Protein AF-A0A1Y1MS68-F1 (afdb_monomer)

InterPro d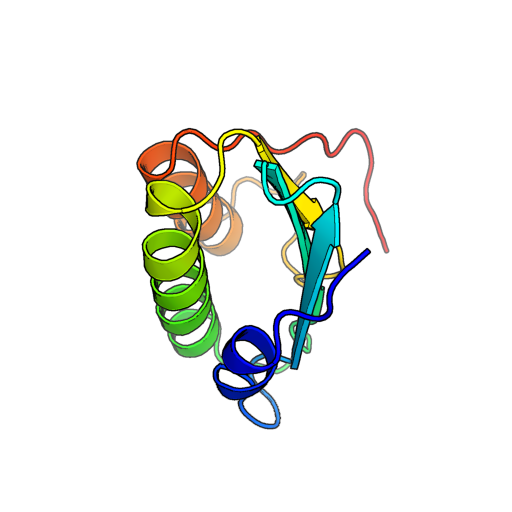omains:
  IPR036691 Endonuclease/exonuclease/phosphatase superfamily [G3DSA:3.60.10.10] (2-98)
  IPR036691 Endonuclease/exonuclease/phosphatase superfamily [SSF56219] (25-96)

Sequence (99 aa):
CKKLHYINMFGIEDVIECCGISLYNKICIIAIYRPCSSNLSAFLSKFSDILQTIHSRFD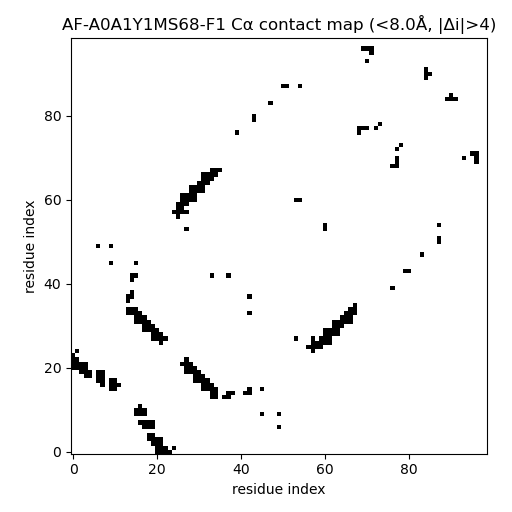HVYICGDLNIDQLQKDKSWRALNDILELHSLISIIKEATR

Mean predicted aligned error: 3.52 Å

Radius of gyration: 13.12 Å; Cα contacts (8 Å, |Δi|>4): 137; chains: 1; bounding box: 35×25×29 Å

Secondary structure (DSSP, 8-state):
-EE-TTTGGG-BTTTBEEEEEEETTTEEEEEEE--TTS-HHHHHHHHHHHHHHHHTT-SEEEEEEE----SSS-SHHHHHHHHHHHHTT------S---

Foldseek 3Di:
DAWPVVQQVLDDPQAKGKTWDDDPQAEIEMEMDHDLPHDLVSNLVSVLVSLVVPLVRHNYYHYDYYRNDWCVDPDPSNVSNVVSCVVSVHDDPDDDDDD

Organism: Photinus pyralis (NCBI:txid7054)

Solvent-accessible surface area (backbone atoms only — not comparable to full-atom values): 5828 Å² total; per-residue (Å²): 120,44,77,37,69,72,45,43,70,68,42,38,89,74,31,32,46,40,42,34,37,27,44,92,76,35,36,37,43,33,45,38,40,28,55,77,88,27,58,62,68,63,32,52,54,49,52,50,54,51,48,64,66,45,64,85,66,34,88,40,80,46,80,46,74,47,66,72,63,59,84,86,49,88,48,72,68,34,48,59,51,48,55,56,32,54,76,68,77,47,81,87,85,79,87,64,91,75,134

Structure (mmCIF, N/CA/C/O backbone):
data_AF-A0A1Y1MS68-F1
#
_entry.id   AF-A0A1Y1MS68-F1
#
loop_
_atom_site.group_PDB
_atom_site.id
_atom_site.type_symbol
_atom_site.label_atom_id
_atom_site.label_alt_id
_atom_site.label_comp_id
_atom_site.label_asym_id
_atom_site.label_entity_id
_atom_site.label_seq_id
_atom_site.pdbx_PDB_ins_code
_atom_site.Cartn_x
_atom_site.Cartn_y
_atom_site.Cartn_z
_atom_site.occupancy
_atom_site.B_iso_or_equiv
_atom_site.auth_seq_id
_atom_site.auth_comp_id
_atom_site.auth_asym_id
_atom_site.auth_atom_id
_atom_site.pdbx_PDB_model_num
ATOM 1 N N . CYS A 1 1 ? -16.192 -6.327 12.509 1.00 85.62 1 CYS A N 1
ATOM 2 C CA . CYS A 1 1 ? -15.336 -6.102 11.327 1.00 85.62 1 CYS A CA 1
ATOM 3 C C . CYS A 1 1 ? -16.236 -5.683 10.167 1.00 85.62 1 CYS A C 1
ATOM 5 O O . CYS A 1 1 ? -17.270 -6.319 9.996 1.00 85.62 1 CYS A O 1
ATOM 7 N N . LYS A 1 2 ? -15.916 -4.609 9.436 1.00 95.38 2 LYS A N 1
ATOM 8 C CA . LYS A 1 2 ? -16.669 -4.167 8.248 1.00 95.38 2 LYS A CA 1
ATOM 9 C C . LYS A 1 2 ? -15.751 -4.161 7.033 1.00 95.38 2 LYS A C 1
ATOM 11 O O . LYS A 1 2 ? -14.638 -3.660 7.121 1.00 95.38 2 LYS A O 1
ATOM 16 N N . LYS A 1 3 ? -16.215 -4.680 5.900 1.00 96.75 3 LYS A N 1
ATOM 17 C CA . LYS A 1 3 ? -15.461 -4.616 4.645 1.00 96.75 3 LYS A CA 1
ATOM 18 C C . LYS A 1 3 ? -15.472 -3.189 4.095 1.00 96.75 3 LYS A C 1
ATOM 20 O O . LYS A 1 3 ? -16.518 -2.543 4.056 1.00 96.75 3 LYS A O 1
ATOM 25 N N . LEU A 1 4 ? -14.319 -2.706 3.648 1.00 96.06 4 LEU A N 1
ATOM 26 C CA . LEU A 1 4 ? -14.170 -1.405 3.002 1.00 96.06 4 LEU A CA 1
ATOM 27 C C . LEU A 1 4 ? -14.286 -1.587 1.489 1.00 96.06 4 LEU A C 1
ATOM 29 O O . LEU A 1 4 ? -13.290 -1.616 0.777 1.00 96.06 4 LEU A O 1
ATOM 33 N N . HIS A 1 5 ? -15.515 -1.737 0.990 1.00 95.19 5 HIS A N 1
ATOM 34 C CA . HIS A 1 5 ? -15.772 -2.019 -0.431 1.00 95.19 5 HIS A CA 1
ATOM 35 C C . HIS A 1 5 ? -15.135 -1.005 -1.389 1.00 95.19 5 HIS A C 1
ATOM 37 O O . HIS A 1 5 ? -14.728 -1.379 -2.483 1.00 95.19 5 HIS A O 1
ATOM 43 N N . TYR A 1 6 ? -15.005 0.254 -0.966 1.00 94.38 6 TYR A N 1
ATOM 44 C CA . TYR A 1 6 ? -14.383 1.294 -1.779 1.00 94.38 6 TYR A CA 1
ATOM 45 C C . TYR A 1 6 ? -12.874 1.098 -1.978 1.00 94.38 6 TYR A C 1
ATOM 47 O O . TYR A 1 6 ? -12.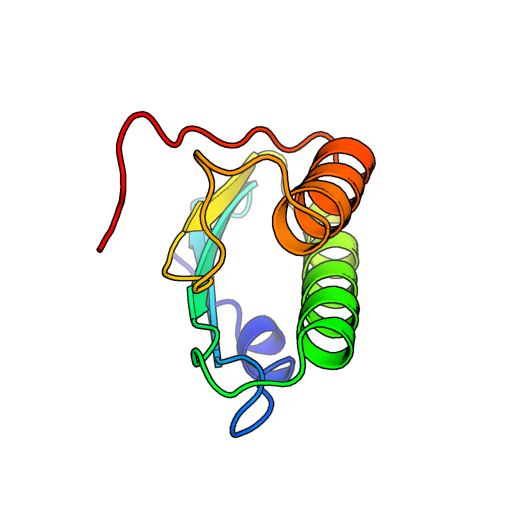335 1.633 -2.938 1.00 94.38 6 TYR A O 1
ATOM 55 N N . ILE A 1 7 ? -12.193 0.332 -1.116 1.00 96.25 7 ILE A N 1
ATOM 56 C CA . ILE A 1 7 ? -10.765 0.027 -1.284 1.00 96.25 7 ILE A CA 1
ATOM 57 C C . ILE A 1 7 ? -10.556 -0.847 -2.517 1.00 96.25 7 ILE A C 1
ATOM 59 O O . ILE A 1 7 ? -9.682 -0.559 -3.320 1.00 96.25 7 ILE A O 1
ATOM 63 N N . ASN A 1 8 ? -11.421 -1.840 -2.731 1.00 95.00 8 ASN A N 1
ATOM 64 C CA . ASN A 1 8 ? -11.338 -2.721 -3.897 1.00 95.00 8 ASN A CA 1
ATOM 65 C C . ASN A 1 8 ? -11.452 -1.960 -5.232 1.00 95.00 8 ASN A C 1
ATOM 67 O O . ASN A 1 8 ? -11.009 -2.467 -6.255 1.00 95.00 8 ASN A O 1
ATOM 71 N N . MET A 1 9 ? -12.035 -0.754 -5.236 1.00 95.44 9 MET A N 1
ATOM 72 C CA . MET A 1 9 ? -12.159 0.078 -6.439 1.00 95.44 9 MET A CA 1
ATOM 73 C C . MET A 1 9 ? -10.835 0.726 -6.871 1.00 95.44 9 MET A C 1
ATOM 75 O O . MET A 1 9 ? -10.762 1.257 -7.973 1.00 95.44 9 MET A O 1
ATOM 79 N N . PHE A 1 10 ? -9.800 0.700 -6.025 1.00 96.25 10 PHE A N 1
ATOM 80 C CA . PHE A 1 10 ? -8.455 1.147 -6.399 1.00 96.25 10 PHE A CA 1
ATOM 81 C C . PHE A 1 10 ? -7.649 0.068 -7.130 1.00 96.25 10 PHE A C 1
ATOM 83 O O . PHE A 1 10 ? -6.552 0.365 -7.602 1.00 96.25 10 PHE A O 1
ATOM 90 N N . GLY A 1 11 ? -8.170 -1.161 -7.213 1.00 96.12 11 GLY A N 1
ATOM 91 C CA . GLY A 1 11 ? -7.522 -2.251 -7.926 1.00 96.12 11 GLY A CA 1
ATOM 92 C C . GLY A 1 11 ? -7.398 -1.950 -9.417 1.00 96.12 11 GLY A C 1
ATOM 93 O O . GLY A 1 11 ? -8.348 -1.491 -10.051 1.00 96.12 11 GLY A O 1
ATOM 94 N N . ILE A 1 12 ? -6.220 -2.219 -9.970 1.00 97.06 12 ILE A N 1
ATOM 95 C CA . ILE A 1 12 ? -5.930 -2.123 -11.398 1.00 97.06 12 ILE A CA 1
ATOM 96 C C . ILE A 1 12 ? -5.181 -3.394 -11.787 1.00 97.06 12 ILE A C 1
ATOM 98 O O . ILE A 1 12 ? -4.148 -3.706 -11.189 1.00 97.06 12 ILE A O 1
ATOM 102 N N . GLU A 1 13 ? -5.710 -4.106 -12.783 1.00 94.69 13 GLU A N 1
ATOM 103 C CA . GLU A 1 13 ? -5.107 -5.321 -13.339 1.00 94.69 13 GLU A CA 1
ATOM 104 C C . GLU A 1 13 ? -3.631 -5.087 -13.690 1.00 94.69 13 GLU A C 1
ATOM 106 O O . GLU A 1 13 ? -3.261 -4.017 -14.177 1.00 94.69 13 GLU A O 1
ATOM 111 N N . ASP A 1 14 ? -2.784 -6.062 -13.360 1.00 94.19 14 ASP A N 1
ATOM 112 C CA . ASP A 1 14 ? -1.326 -6.027 -13.535 1.00 94.19 14 ASP A CA 1
ATOM 113 C C . ASP A 1 14 ? -0.581 -4.863 -12.851 1.00 94.19 14 ASP A C 1
ATOM 115 O O . ASP A 1 14 ? 0.625 -4.697 -13.049 1.00 94.19 14 ASP A O 1
ATOM 119 N N . VAL A 1 15 ? -1.247 -4.062 -12.011 1.00 96.75 15 VAL A N 1
ATOM 120 C CA . VAL A 1 15 ? -0.635 -2.922 -11.308 1.00 96.75 15 VAL A CA 1
ATOM 121 C C . VAL A 1 15 ? -0.720 -3.078 -9.800 1.00 96.75 15 VAL A C 1
ATOM 123 O O . VAL A 1 15 ? 0.309 -3.045 -9.121 1.00 96.75 15 VAL A O 1
ATOM 126 N N . ILE A 1 16 ? -1.936 -3.209 -9.276 1.00 97.62 16 ILE A N 1
ATOM 127 C CA . ILE A 1 16 ? -2.199 -3.254 -7.842 1.00 97.62 16 ILE A CA 1
ATOM 128 C C . ILE A 1 16 ? -3.501 -3.999 -7.569 1.00 97.62 16 ILE A C 1
ATOM 130 O O . ILE A 1 16 ? -4.553 -3.672 -8.114 1.00 97.62 16 ILE A O 1
ATOM 134 N N . GLU A 1 17 ? -3.446 -4.954 -6.654 1.00 97.56 17 GLU A N 1
ATOM 135 C CA . GLU A 1 17 ? -4.626 -5.545 -6.040 1.00 97.56 17 GLU A CA 1
ATOM 136 C C . GLU A 1 17 ? -4.712 -5.073 -4.597 1.00 97.56 17 GLU A C 1
ATOM 138 O O . GLU A 1 17 ? -3.709 -5.015 -3.883 1.00 97.56 17 GLU A O 1
ATOM 143 N N . CYS A 1 18 ? -5.910 -4.719 -4.144 1.00 97.69 18 CYS A N 1
ATOM 144 C CA . CYS A 1 18 ? -6.091 -4.270 -2.776 1.00 97.69 18 CYS A CA 1
ATOM 145 C C . CYS A 1 18 ? -7.468 -4.625 -2.224 1.00 97.69 18 CYS A C 1
ATOM 147 O O . CYS A 1 18 ? -8.483 -4.664 -2.922 1.00 97.69 18 CYS A O 1
ATOM 149 N N . CYS A 1 19 ? -7.499 -4.878 -0.921 1.00 97.38 19 CYS A N 1
ATOM 150 C CA . CYS A 1 19 ? -8.730 -5.031 -0.167 1.00 97.38 19 CYS A CA 1
ATOM 151 C C . CYS A 1 19 ? -8.538 -4.521 1.257 1.00 97.38 19 CYS A C 1
ATOM 153 O O . CYS A 1 19 ? -7.419 -4.456 1.764 1.00 97.38 19 CYS A O 1
ATOM 155 N N . GLY A 1 20 ? -9.635 -4.141 1.908 1.00 97.19 20 GLY A N 1
ATOM 156 C CA . GLY A 1 20 ? -9.559 -3.561 3.240 1.00 97.19 20 GLY A CA 1
ATOM 157 C C . GLY A 1 20 ? -10.731 -3.915 4.137 1.00 97.19 20 GLY A C 1
ATOM 158 O O . GLY A 1 20 ? -11.853 -4.169 3.684 1.00 97.19 20 GLY A O 1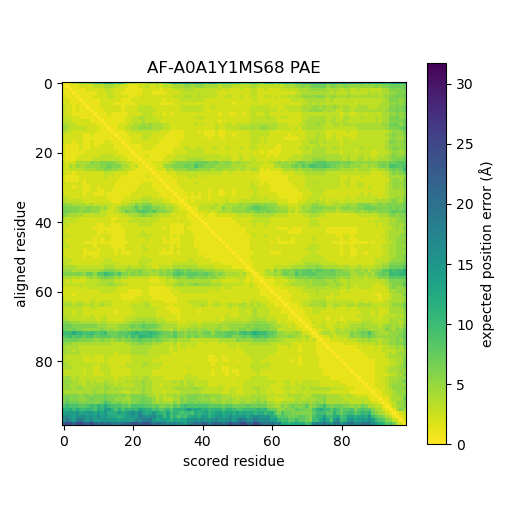
ATOM 159 N N . ILE A 1 21 ? -10.459 -3.884 5.435 1.00 97.50 21 ILE A N 1
ATOM 160 C CA . ILE A 1 21 ? -11.445 -4.023 6.500 1.00 97.50 21 ILE A CA 1
ATOM 161 C C . ILE A 1 21 ? -11.267 -2.921 7.540 1.00 97.50 21 ILE A C 1
ATOM 163 O O . ILE A 1 21 ? -10.173 -2.391 7.725 1.00 97.50 21 ILE A O 1
ATOM 167 N N . SER A 1 22 ? -12.340 -2.616 8.264 1.00 97.25 22 SER A N 1
ATOM 168 C CA . SER A 1 22 ? -12.281 -1.819 9.479 1.00 97.25 22 SER A CA 1
ATOM 169 C C . SER A 1 22 ? -12.698 -2.601 10.719 1.00 97.25 22 SER A C 1
ATOM 171 O O . SER A 1 22 ? -13.671 -3.372 10.733 1.00 97.25 22 SER A O 1
ATOM 173 N N . LEU A 1 23 ? -11.956 -2.373 11.799 1.00 96.81 23 LEU A N 1
ATOM 174 C CA . LEU A 1 23 ? -12.257 -2.864 13.137 1.00 96.81 23 LEU A CA 1
ATOM 175 C C . LEU A 1 23 ? -12.683 -1.678 14.002 1.00 96.81 23 LEU A C 1
ATOM 177 O O . LEU A 1 23 ? -12.027 -0.636 14.026 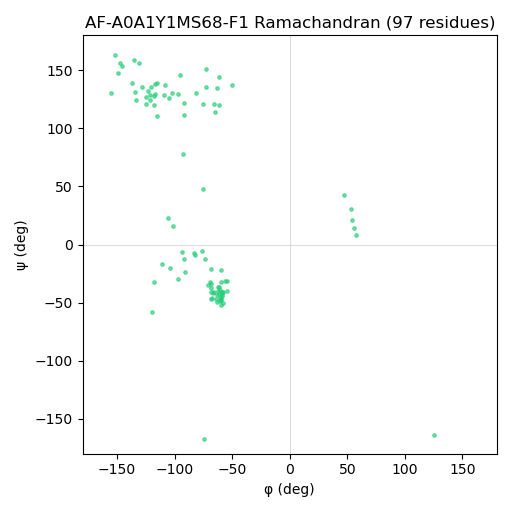1.00 96.81 23 LEU A O 1
ATOM 181 N N . TYR A 1 24 ? -13.829 -1.824 14.670 1.00 94.25 24 TYR A N 1
ATOM 182 C CA . TYR A 1 24 ? -14.405 -0.807 15.562 1.00 94.25 24 TYR A CA 1
ATOM 183 C C . TYR A 1 24 ? -14.585 0.591 14.931 1.00 94.25 24 TYR A C 1
ATOM 185 O O . TYR A 1 24 ? -14.680 1.577 15.648 1.00 94.25 24 TYR A O 1
ATOM 193 N N . ASN A 1 25 ? -14.631 0.680 13.594 1.00 89.12 25 ASN A N 1
ATOM 194 C CA . ASN A 1 25 ? -14.616 1.923 12.806 1.00 89.12 25 ASN A CA 1
ATOM 195 C C . ASN A 1 25 ? -13.417 2.861 13.081 1.00 89.12 25 ASN A C 1
ATOM 197 O O . ASN A 1 25 ? -13.464 4.010 12.662 1.00 89.12 25 ASN A O 1
ATOM 201 N N . LYS A 1 26 ? -12.366 2.392 13.763 1.00 93.44 26 LYS A N 1
ATOM 202 C CA . LYS A 1 26 ? -11.180 3.195 14.120 1.00 93.44 26 LYS A CA 1
ATOM 203 C C . LYS A 1 26 ? -9.893 2.672 13.506 1.00 93.44 26 LYS A C 1
ATOM 205 O O . LYS A 1 26 ? -8.996 3.446 13.203 1.00 93.44 26 LYS A O 1
ATOM 210 N N . ILE A 1 27 ? -9.812 1.356 13.329 1.00 96.31 27 ILE A N 1
ATOM 211 C CA . ILE A 1 27 ? -8.639 0.682 12.784 1.00 96.31 27 ILE A CA 1
ATOM 212 C C . ILE A 1 27 ? -8.949 0.272 11.351 1.00 96.31 27 ILE A C 1
ATOM 214 O O . ILE A 1 27 ? -9.936 -0.429 11.120 1.00 96.31 27 ILE 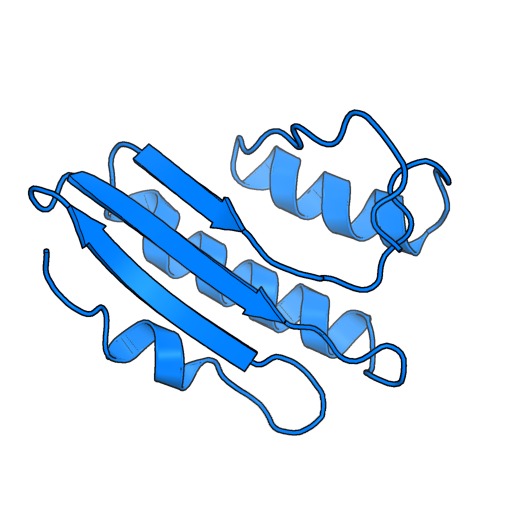A O 1
ATOM 218 N N . CYS A 1 28 ? -8.101 0.677 10.415 1.00 96.50 28 CYS A N 1
ATOM 219 C CA . CYS A 1 28 ? -8.100 0.234 9.029 1.00 96.50 28 CYS A CA 1
ATOM 220 C C . CYS A 1 28 ? -6.986 -0.790 8.825 1.00 96.50 28 CYS A C 1
ATOM 222 O O . CYS A 1 28 ? -5.845 -0.542 9.209 1.00 96.50 28 CYS A O 1
ATOM 224 N N . ILE A 1 29 ? -7.310 -1.926 8.212 1.00 97.12 29 ILE A N 1
ATOM 225 C CA . ILE A 1 29 ? -6.323 -2.911 7.768 1.00 97.12 29 ILE A CA 1
ATOM 226 C C . ILE A 1 29 ? -6.506 -3.087 6.269 1.00 97.12 29 ILE A C 1
ATOM 228 O O . ILE A 1 29 ? -7.610 -3.411 5.822 1.00 97.12 29 ILE A O 1
ATOM 232 N N . ILE A 1 30 ? -5.436 -2.877 5.508 1.00 97.06 30 ILE A N 1
ATOM 233 C CA . ILE A 1 30 ? -5.420 -3.021 4.054 1.00 97.06 30 ILE A CA 1
ATOM 234 C C . ILE A 1 30 ? -4.375 -4.055 3.669 1.00 97.06 30 ILE A C 1
ATOM 236 O O . ILE A 1 30 ? -3.220 -3.955 4.074 1.00 97.06 30 ILE A O 1
ATOM 240 N N . ALA A 1 31 ? -4.791 -5.027 2.864 1.00 97.31 31 ALA A N 1
ATOM 241 C CA . ALA A 1 31 ? -3.889 -5.925 2.166 1.00 97.31 31 ALA A CA 1
ATOM 242 C C . ALA A 1 31 ? -3.678 -5.405 0.740 1.00 97.31 31 ALA A C 1
ATOM 244 O O . ALA A 1 31 ? -4.658 -5.104 0.052 1.00 97.31 31 ALA A O 1
ATOM 245 N N . ILE A 1 32 ? -2.421 -5.292 0.317 1.00 97.19 32 ILE A N 1
ATOM 246 C CA . ILE A 1 32 ? -2.017 -4.810 -1.005 1.00 97.19 32 ILE A CA 1
ATOM 247 C C . ILE A 1 32 ? -1.052 -5.807 -1.635 1.00 97.19 32 ILE A C 1
ATOM 249 O O . ILE A 1 32 ? -0.117 -6.269 -0.987 1.00 97.19 32 ILE A O 1
ATOM 253 N N . TYR A 1 33 ? -1.263 -6.099 -2.910 1.00 96.62 33 TYR A N 1
ATOM 254 C CA . TYR A 1 33 ? -0.336 -6.857 -3.731 1.00 96.62 33 TYR A CA 1
ATOM 255 C C . TYR A 1 33 ? 0.053 -6.042 -4.966 1.00 96.62 33 TYR A C 1
ATOM 257 O O . TYR A 1 33 ? -0.810 -5.481 -5.644 1.00 96.62 33 TYR A O 1
ATOM 265 N N . ARG A 1 34 ? 1.354 -5.971 -5.256 1.00 96.25 34 ARG A N 1
ATOM 266 C CA . ARG A 1 34 ? 1.909 -5.409 -6.492 1.00 96.25 34 ARG A CA 1
ATOM 267 C C . ARG A 1 34 ? 2.665 -6.516 -7.238 1.00 96.25 34 ARG A C 1
ATOM 269 O O . ARG A 1 34 ? 3.663 -6.987 -6.700 1.00 96.25 34 ARG A O 1
ATOM 276 N N . PRO A 1 35 ? 2.299 -6.873 -8.480 1.00 94.75 35 PRO A N 1
ATOM 277 C CA . PRO A 1 35 ? 3.084 -7.811 -9.288 1.00 94.75 35 PRO A CA 1
ATOM 278 C C . PRO A 1 35 ? 4.512 -7.306 -9.573 1.00 94.75 35 PRO A C 1
ATOM 280 O O . PRO A 1 35 ? 4.704 -6.117 -9.831 1.00 94.75 35 PRO A O 1
ATOM 283 N N . CYS A 1 36 ? 5.518 -8.194 -9.613 1.00 91.25 36 CYS A N 1
ATOM 284 C CA . CYS A 1 36 ? 6.915 -7.824 -9.923 1.00 91.25 36 CYS A CA 1
ATOM 285 C C . CYS A 1 36 ? 7.068 -7.061 -11.247 1.00 91.25 36 CYS A C 1
ATOM 287 O O . CYS A 1 36 ? 7.854 -6.118 -11.337 1.00 91.25 36 CYS A O 1
ATOM 289 N N . SER A 1 37 ? 6.319 -7.481 -12.270 1.00 92.50 37 SER A N 1
ATOM 290 C CA . SER A 1 37 ? 6.339 -6.918 -13.623 1.00 92.50 37 SER A CA 1
ATOM 291 C C . SER A 1 37 ? 5.602 -5.585 -13.749 1.00 92.50 37 SER A C 1
ATOM 293 O O . SER A 1 37 ? 5.637 -4.977 -14.819 1.00 92.50 37 SER A O 1
ATOM 295 N N . SER A 1 38 ? 4.927 -5.118 -12.694 1.00 93.62 38 SER A N 1
ATOM 296 C CA . SER A 1 38 ? 4.082 -3.936 -12.799 1.00 93.62 38 SER A CA 1
ATOM 297 C C . SER A 1 38 ? 4.879 -2.643 -12.924 1.00 93.62 38 SER A C 1
ATOM 299 O O . SER A 1 38 ? 5.981 -2.491 -12.379 1.00 93.62 38 SER A O 1
ATOM 301 N N . ASN A 1 39 ? 4.283 -1.655 -13.594 1.00 95.06 39 ASN A N 1
ATOM 302 C CA . ASN A 1 39 ? 4.849 -0.315 -13.671 1.00 95.06 39 ASN A CA 1
ATOM 303 C C . ASN A 1 39 ? 4.878 0.338 -12.277 1.00 95.06 39 ASN A C 1
ATOM 305 O O . ASN A 1 39 ? 3.837 0.649 -11.695 1.00 95.06 39 ASN A O 1
ATOM 309 N N . LEU A 1 40 ? 6.087 0.581 -11.762 1.00 94.94 40 LEU A N 1
ATOM 310 C CA . LEU A 1 40 ? 6.298 1.139 -10.427 1.00 94.94 40 LEU A CA 1
ATOM 311 C C . LEU A 1 40 ? 5.622 2.507 -10.242 1.00 94.94 40 LEU A C 1
ATOM 313 O O . LEU A 1 40 ? 5.004 2.742 -9.211 1.00 94.94 40 LEU A O 1
ATOM 317 N N . SER A 1 41 ? 5.701 3.406 -11.225 1.00 96.00 41 SER A N 1
ATOM 318 C CA . SER A 1 41 ? 5.105 4.745 -11.120 1.00 96.00 41 SER A CA 1
ATOM 319 C C . SER A 1 41 ? 3.577 4.694 -11.048 1.00 96.00 41 SER A C 1
ATOM 321 O O . SER A 1 41 ? 2.982 5.409 -10.243 1.00 96.00 41 SER A O 1
ATOM 323 N N . ALA A 1 42 ? 2.942 3.822 -11.839 1.00 96.75 42 ALA A N 1
ATOM 324 C CA . ALA A 1 42 ? 1.498 3.603 -11.783 1.00 96.75 42 ALA A CA 1
ATOM 325 C C . ALA A 1 42 ? 1.070 3.041 -10.419 1.00 96.75 42 ALA A C 1
ATOM 327 O O . ALA A 1 42 ? 0.107 3.531 -9.825 1.00 96.75 42 ALA A O 1
ATOM 328 N N . PHE A 1 43 ? 1.828 2.072 -9.891 1.00 97.69 43 PHE A N 1
ATOM 329 C CA . PHE A 1 43 ? 1.609 1.547 -8.546 1.00 97.69 43 PHE A CA 1
ATOM 330 C C . PHE A 1 43 ? 1.737 2.638 -7.477 1.00 97.69 43 PHE A C 1
ATOM 332 O O . PHE A 1 43 ? 0.815 2.809 -6.687 1.00 97.69 43 PHE A O 1
ATOM 339 N N . LEU A 1 44 ? 2.838 3.398 -7.458 1.00 97.06 44 LEU A N 1
ATOM 340 C CA . LEU A 1 44 ? 3.090 4.423 -6.438 1.00 97.06 44 LEU A CA 1
ATOM 341 C C . LEU A 1 44 ? 2.013 5.514 -6.451 1.00 97.06 44 LEU A C 1
ATOM 343 O O . LEU A 1 44 ? 1.557 5.937 -5.390 1.00 97.06 44 LEU A O 1
ATOM 347 N N . SER A 1 45 ? 1.547 5.916 -7.638 1.00 96.56 45 SER A N 1
ATOM 348 C CA . SER A 1 45 ? 0.425 6.850 -7.770 1.00 96.56 45 SER A CA 1
ATOM 349 C C . SER A 1 45 ? -0.846 6.291 -7.130 1.00 96.56 45 SER A C 1
ATOM 351 O O . SER A 1 45 ? -1.476 6.978 -6.331 1.00 96.56 45 SER A O 1
ATOM 353 N N . LYS A 1 46 ? -1.213 5.037 -7.428 1.00 96.81 46 LYS A N 1
ATOM 354 C CA . LYS A 1 46 ? -2.417 4.421 -6.850 1.00 96.81 46 LYS A CA 1
ATOM 355 C C . LYS A 1 46 ? -2.290 4.153 -5.361 1.00 96.81 46 LYS A C 1
ATOM 357 O O . LYS A 1 46 ? -3.253 4.341 -4.623 1.00 96.81 46 LYS A O 1
ATOM 362 N N . PHE A 1 47 ? -1.109 3.748 -4.914 1.00 96.75 47 PHE A N 1
ATOM 363 C CA . PHE A 1 47 ? -0.807 3.566 -3.506 1.00 96.75 47 PHE A CA 1
ATOM 364 C C . PHE A 1 47 ? -1.001 4.883 -2.742 1.00 96.75 47 PHE A C 1
ATOM 366 O O . PHE A 1 47 ? -1.715 4.900 -1.743 1.00 96.75 47 PHE A O 1
ATOM 373 N N . SER A 1 48 ? -0.487 6.000 -3.268 1.00 95.81 48 SER A N 1
ATOM 374 C CA . SER A 1 48 ? -0.707 7.338 -2.702 1.00 95.81 48 SER A CA 1
ATOM 375 C C . SER A 1 48 ? -2.196 7.714 -2.632 1.00 95.81 48 SER A C 1
ATOM 377 O O . SER A 1 48 ? -2.654 8.180 -1.588 1.00 95.81 48 SER A O 1
ATOM 379 N N . ASP A 1 49 ? -2.979 7.449 -3.687 1.00 95.19 49 ASP A N 1
ATOM 380 C CA . ASP A 1 49 ? -4.431 7.708 -3.692 1.00 95.19 49 ASP A CA 1
ATOM 381 C C . ASP A 1 49 ? -5.163 6.932 -2.572 1.00 95.19 49 ASP A C 1
ATOM 383 O O . ASP A 1 49 ? -6.058 7.463 -1.899 1.00 95.19 49 ASP A O 1
ATOM 387 N N . ILE A 1 50 ? -4.773 5.668 -2.347 1.00 95.62 50 ILE A N 1
ATOM 388 C CA . ILE A 1 50 ? -5.316 4.826 -1.270 1.00 95.62 50 ILE A CA 1
ATOM 389 C C . ILE A 1 50 ? -4.986 5.444 0.092 1.00 95.62 50 ILE A C 1
ATOM 391 O O . ILE A 1 50 ? -5.888 5.605 0.920 1.00 95.62 50 ILE A O 1
ATOM 395 N N . LEU A 1 51 ? -3.721 5.814 0.324 1.00 94.56 51 LEU A N 1
ATOM 396 C CA . LEU A 1 51 ? -3.274 6.399 1.591 1.00 94.56 51 LEU A CA 1
ATOM 397 C C . LEU A 1 51 ? -4.002 7.704 1.909 1.00 94.56 51 LEU A C 1
ATOM 399 O O . LEU A 1 51 ? -4.524 7.868 3.013 1.00 94.56 51 LEU A O 1
ATOM 403 N N . GLN A 1 52 ? -4.124 8.594 0.927 1.00 93.19 52 GLN A N 1
ATOM 404 C CA . GLN A 1 52 ? -4.826 9.862 1.095 1.00 93.19 52 GLN A CA 1
ATOM 405 C C . GLN A 1 52 ? -6.306 9.650 1.457 1.00 93.19 52 GLN A C 1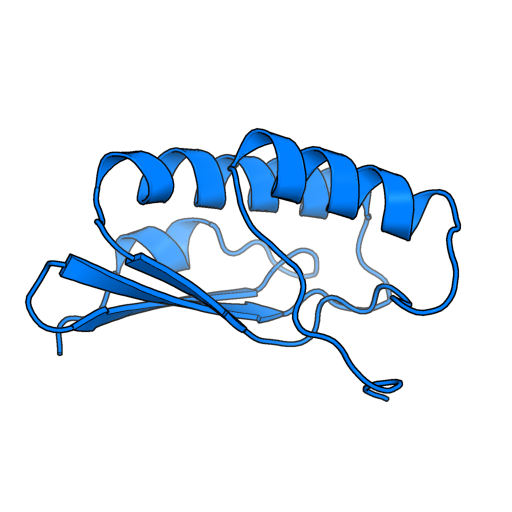
ATOM 407 O O . GLN A 1 52 ? -6.870 10.372 2.285 1.00 93.19 52 GLN A O 1
ATOM 412 N N . THR A 1 53 ? -6.933 8.615 0.889 1.00 91.94 53 THR A N 1
ATOM 413 C CA . THR A 1 53 ? -8.339 8.273 1.145 1.00 91.94 53 THR A CA 1
ATOM 414 C C . THR A 1 53 ? -8.578 7.758 2.566 1.00 91.94 53 THR A C 1
ATOM 416 O O . THR A 1 53 ? -9.647 7.997 3.135 1.00 91.94 53 THR A O 1
ATOM 419 N N . ILE A 1 54 ? -7.620 7.032 3.149 1.00 91.44 54 ILE A N 1
ATOM 420 C CA . ILE A 1 54 ? -7.791 6.381 4.458 1.00 91.44 54 ILE A CA 1
ATOM 421 C C . ILE A 1 54 ? -7.220 7.185 5.621 1.00 91.44 54 ILE A C 1
ATOM 423 O O . ILE A 1 54 ? -7.768 7.097 6.717 1.00 91.44 54 ILE A O 1
ATOM 427 N N . HIS A 1 55 ? -6.173 7.981 5.394 1.00 84.81 55 HIS A N 1
ATOM 428 C CA . HIS A 1 55 ? -5.459 8.696 6.452 1.00 84.81 55 HIS A CA 1
ATOM 429 C C . HIS A 1 55 ? -6.370 9.666 7.222 1.00 84.81 55 HIS A C 1
ATOM 431 O O . HIS A 1 55 ? -6.224 9.847 8.422 1.00 84.81 55 HIS A O 1
ATOM 437 N N . SER A 1 56 ? -7.365 10.259 6.557 1.00 83.25 56 SER A N 1
ATOM 438 C CA . SER A 1 56 ? -8.329 11.170 7.195 1.00 83.25 56 SER A CA 1
ATOM 439 C C . SER A 1 56 ? -9.492 10.471 7.911 1.00 83.25 56 SER A C 1
ATOM 441 O O . SER A 1 56 ? -10.281 11.136 8.578 1.00 83.25 56 SER A O 1
ATOM 443 N N . ARG A 1 57 ? -9.648 9.150 7.750 1.00 89.94 57 ARG A N 1
ATOM 444 C CA . ARG A 1 57 ? -10.861 8.415 8.159 1.00 89.94 57 ARG A CA 1
ATOM 445 C C . ARG A 1 57 ? -10.663 7.481 9.346 1.00 89.94 57 ARG A C 1
ATOM 447 O O . ARG A 1 57 ? -11.658 7.032 9.910 1.00 89.94 57 ARG A O 1
ATOM 454 N N . PHE A 1 58 ? -9.423 7.144 9.684 1.00 93.94 58 PHE A N 1
ATOM 455 C CA . PHE A 1 58 ? -9.110 6.136 10.691 1.00 93.94 58 PHE A CA 1
ATOM 456 C C . PHE A 1 58 ? -7.983 6.605 11.604 1.00 93.94 58 PHE A C 1
ATOM 458 O O . PHE A 1 58 ? -6.992 7.150 11.131 1.00 93.94 58 PHE A O 1
ATOM 465 N N . ASP A 1 59 ? -8.126 6.322 12.898 1.00 93.12 59 ASP A N 1
ATOM 466 C CA . ASP A 1 59 ? -7.132 6.650 13.926 1.00 93.12 59 ASP A CA 1
ATOM 467 C C . ASP A 1 59 ? -5.861 5.800 13.765 1.00 93.12 59 ASP A C 1
ATOM 469 O O . ASP A 1 59 ? -4.753 6.230 14.080 1.00 93.12 59 ASP A O 1
ATOM 473 N N . HIS A 1 60 ? -6.030 4.563 13.288 1.00 93.88 60 HIS A N 1
ATOM 474 C CA . HIS A 1 60 ? -4.946 3.606 13.105 1.00 93.88 60 HIS A CA 1
ATOM 475 C C . HIS A 1 60 ? -5.051 2.936 11.740 1.00 93.88 60 HIS A C 1
ATOM 477 O O . HIS A 1 60 ? -6.107 2.416 11.372 1.00 93.88 60 HIS A O 1
ATOM 483 N N . VAL A 1 61 ? -3.941 2.901 11.008 1.00 95.00 61 VAL A N 1
ATOM 484 C CA . VAL A 1 61 ? -3.858 2.304 9.675 1.00 95.00 61 VAL A CA 1
ATOM 485 C C . VAL A 1 61 ? -2.742 1.268 9.659 1.00 95.00 61 VAL A C 1
ATOM 487 O O . VAL A 1 61 ? -1.602 1.564 10.003 1.00 95.00 61 VAL A O 1
ATOM 490 N N . TYR A 1 62 ? -3.081 0.056 9.233 1.00 95.44 62 TYR A N 1
ATOM 491 C CA . TYR A 1 62 ? -2.145 -1.035 9.002 1.00 95.44 62 TYR A CA 1
ATOM 492 C C . TYR A 1 62 ? -2.190 -1.420 7.532 1.00 95.44 62 TYR A C 1
ATOM 494 O O . TYR A 1 62 ? -3.260 -1.684 6.978 1.00 95.44 62 TYR A O 1
ATOM 502 N N . ILE A 1 63 ? -1.018 -1.462 6.913 1.00 94.94 63 ILE A N 1
ATOM 503 C CA . ILE A 1 63 ? -0.850 -1.872 5.524 1.00 94.94 63 ILE A CA 1
ATOM 504 C C . ILE A 1 63 ? 0.002 -3.121 5.530 1.00 94.94 63 ILE A C 1
ATOM 506 O O . ILE A 1 63 ? 1.039 -3.184 6.189 1.00 94.94 63 ILE A O 1
ATOM 510 N N . CYS A 1 64 ? -0.477 -4.133 4.830 1.00 94.00 64 CYS A N 1
ATOM 511 C CA . CYS A 1 64 ? 0.141 -5.439 4.769 1.00 94.00 64 CYS A CA 1
ATOM 512 C C . CYS A 1 64 ? 0.163 -5.917 3.322 1.00 94.00 64 CYS A C 1
ATOM 514 O O . CYS A 1 64 ? -0.652 -5.488 2.507 1.00 94.00 64 CYS A O 1
ATOM 516 N N . GLY A 1 65 ? 1.049 -6.860 3.031 1.00 92.81 65 GLY A N 1
ATOM 517 C CA . GLY A 1 65 ? 1.086 -7.563 1.758 1.00 92.81 65 GLY A CA 1
ATOM 518 C C . GLY A 1 65 ? 2.446 -7.477 1.088 1.00 92.81 65 GLY A C 1
ATOM 519 O O . GLY A 1 65 ? 3.447 -7.184 1.741 1.00 92.81 65 GLY A O 1
ATOM 520 N N . ASP A 1 66 ? 2.464 -7.789 -0.200 1.00 92.81 66 ASP A N 1
ATOM 521 C CA . ASP A 1 66 ? 3.681 -7.940 -0.985 1.00 92.81 66 ASP A CA 1
ATOM 522 C C . ASP A 1 66 ? 3.734 -6.859 -2.066 1.00 92.81 66 ASP A C 1
ATOM 524 O O . ASP A 1 66 ? 2.934 -6.834 -3.004 1.00 92.81 66 ASP A O 1
ATOM 528 N N . LEU A 1 67 ? 4.671 -5.928 -1.890 1.00 93.38 67 LEU A N 1
ATOM 529 C CA . LEU A 1 67 ? 4.870 -4.806 -2.801 1.00 93.38 67 LEU A CA 1
ATOM 530 C C . LEU A 1 67 ? 5.933 -5.103 -3.866 1.00 93.38 67 LEU A C 1
ATOM 532 O O . LEU A 1 67 ? 6.147 -4.267 -4.743 1.00 93.38 67 LEU A O 1
ATOM 536 N N . ASN A 1 68 ? 6.630 -6.242 -3.791 1.00 92.69 68 ASN A N 1
ATOM 537 C CA . ASN A 1 68 ? 7.746 -6.574 -4.677 1.00 92.69 68 ASN A CA 1
ATOM 538 C C . ASN A 1 68 ? 8.753 -5.414 -4.840 1.00 92.69 68 ASN A C 1
ATOM 540 O O . ASN A 1 68 ? 9.179 -5.073 -5.947 1.00 92.69 68 ASN A O 1
ATOM 544 N N . ILE A 1 69 ? 9.074 -4.754 -3.721 1.00 90.94 69 ILE A N 1
ATOM 545 C CA . ILE A 1 69 ? 10.102 -3.715 -3.593 1.00 90.94 69 ILE A CA 1
ATOM 546 C C . ILE A 1 69 ? 11.033 -4.174 -2.477 1.00 90.94 69 ILE A C 1
ATOM 548 O O . ILE A 1 69 ? 10.582 -4.372 -1.348 1.00 90.94 69 ILE A O 1
ATOM 552 N N . ASP A 1 70 ? 12.316 -4.333 -2.791 1.00 88.62 70 ASP A N 1
ATOM 553 C CA . ASP A 1 70 ? 13.322 -4.723 -1.808 1.00 88.62 70 ASP A CA 1
ATOM 554 C C . ASP A 1 70 ? 13.488 -3.606 -0.766 1.00 88.62 70 ASP A C 1
ATOM 556 O O . ASP A 1 70 ? 13.789 -2.458 -1.087 1.00 88.62 70 ASP A O 1
ATOM 560 N N . GLN A 1 71 ? 13.252 -3.948 0.497 1.00 85.50 71 GLN A N 1
ATOM 561 C CA . GLN A 1 71 ? 13.262 -3.005 1.618 1.00 85.50 71 GLN A CA 1
ATOM 562 C C . GLN A 1 71 ? 14.626 -2.892 2.296 1.00 85.50 71 GLN A C 1
ATOM 564 O O . GLN A 1 71 ? 14.858 -1.972 3.079 1.00 85.50 71 GLN A O 1
ATOM 569 N N . LEU A 1 72 ? 15.535 -3.816 1.984 1.00 85.12 72 LEU A N 1
ATOM 570 C CA . LEU A 1 72 ? 16.914 -3.810 2.454 1.00 85.12 72 LEU A CA 1
ATOM 571 C C . LEU A 1 72 ? 17.823 -3.054 1.476 1.00 85.12 72 LEU A C 1
ATOM 573 O O . LEU A 1 72 ? 18.861 -2.522 1.879 1.00 85.12 72 LEU A O 1
ATOM 577 N N . GLN A 1 73 ? 17.422 -2.948 0.207 1.00 86.81 73 GLN A N 1
ATOM 578 C CA . GLN A 1 73 ? 18.111 -2.149 -0.801 1.00 86.81 73 GLN A CA 1
ATOM 579 C C . GLN A 1 73 ? 17.541 -0.730 -0.875 1.00 86.81 73 GLN A C 1
ATOM 581 O O . 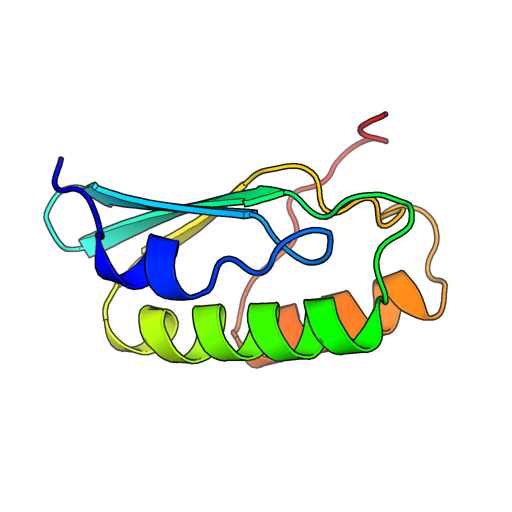GLN A 1 73 ? 16.442 -0.509 -1.365 1.00 86.81 73 GLN A O 1
ATOM 586 N N . LYS A 1 74 ? 18.329 0.272 -0.461 1.00 87.75 74 LYS A N 1
ATOM 587 C CA . LYS A 1 74 ? 17.969 1.707 -0.531 1.00 87.75 74 LYS A CA 1
ATOM 588 C C . LYS A 1 74 ? 18.068 2.282 -1.955 1.00 87.75 74 LYS A C 1
ATOM 590 O O . LYS A 1 74 ? 18.693 3.323 -2.205 1.00 87.75 74 LYS A O 1
ATOM 595 N N . ASP A 1 75 ? 17.498 1.568 -2.915 1.00 92.25 75 ASP A N 1
ATOM 596 C CA . ASP A 1 75 ? 17.484 1.927 -4.325 1.00 92.25 75 ASP A CA 1
ATOM 597 C C . ASP A 1 75 ? 16.492 3.081 -4.600 1.00 92.25 75 ASP A C 1
ATOM 599 O O . ASP A 1 75 ? 16.071 3.812 -3.695 1.00 92.25 75 ASP A O 1
ATOM 603 N N . LYS A 1 76 ? 16.187 3.340 -5.876 1.00 93.44 76 LYS A N 1
ATOM 604 C CA . LYS A 1 76 ? 15.214 4.380 -6.250 1.00 93.44 76 LYS A CA 1
ATOM 605 C C . LYS A 1 76 ? 13.782 3.971 -5.900 1.00 93.44 76 LYS A C 1
ATOM 607 O O . LYS A 1 76 ? 12.990 4.833 -5.532 1.00 93.44 76 LYS A O 1
ATOM 612 N N . SER A 1 77 ? 13.471 2.683 -6.013 1.00 92.19 77 SER A N 1
ATOM 613 C CA . SER A 1 77 ? 12.140 2.128 -5.770 1.00 92.19 77 SER A CA 1
ATOM 614 C C . SER A 1 77 ? 11.779 2.213 -4.291 1.00 92.19 77 SER A C 1
ATOM 616 O O . SER A 1 77 ? 10.710 2.709 -3.939 1.00 92.19 77 SER A O 1
ATOM 618 N N . TRP A 1 78 ? 12.717 1.816 -3.431 1.00 93.88 78 TRP A N 1
ATOM 619 C CA . TRP A 1 78 ? 12.619 1.942 -1.987 1.00 93.88 78 TRP A CA 1
ATOM 620 C C . TRP A 1 78 ? 12.466 3.397 -1.555 1.00 93.88 78 TRP A C 1
ATOM 622 O O . TRP A 1 78 ? 11.558 3.700 -0.791 1.00 93.88 78 TRP A O 1
ATOM 632 N N . ARG A 1 79 ? 13.299 4.310 -2.081 1.00 95.06 79 ARG A N 1
ATOM 633 C CA . ARG A 1 79 ? 13.198 5.746 -1.762 1.00 95.06 79 ARG A CA 1
ATOM 634 C C . ARG A 1 79 ? 11.825 6.306 -2.105 1.00 95.06 79 ARG A C 1
ATOM 636 O O . ARG A 1 79 ? 11.187 6.890 -1.245 1.00 95.06 79 ARG A O 1
ATOM 643 N N . ALA A 1 80 ? 11.344 6.057 -3.322 1.00 95.31 80 ALA A N 1
ATOM 644 C CA . ALA A 1 80 ? 10.050 6.566 -3.759 1.00 95.31 80 ALA A CA 1
ATOM 645 C C . ALA A 1 80 ? 8.884 6.019 -2.916 1.00 95.31 80 ALA A C 1
ATOM 647 O O . ALA A 1 80 ? 7.934 6.743 -2.631 1.00 95.31 80 ALA A O 1
ATOM 648 N N . LEU A 1 81 ? 8.955 4.754 -2.489 1.00 94.75 81 LEU A N 1
ATOM 649 C CA . LEU A 1 81 ? 7.987 4.199 -1.546 1.00 94.75 81 LEU A CA 1
ATOM 650 C C . LEU A 1 81 ? 8.112 4.851 -0.162 1.00 94.75 81 LEU A C 1
ATOM 652 O O . LEU A 1 81 ? 7.100 5.227 0.424 1.00 94.75 81 LEU A O 1
ATOM 656 N N . ASN A 1 82 ? 9.332 4.990 0.355 1.00 94.00 82 ASN A N 1
ATOM 657 C CA . ASN A 1 82 ? 9.592 5.557 1.673 1.00 94.00 82 ASN A CA 1
ATOM 658 C C . ASN A 1 82 ? 9.132 7.019 1.765 1.00 94.00 82 ASN A C 1
ATOM 660 O O . ASN A 1 82 ? 8.487 7.377 2.743 1.00 94.00 82 ASN A O 1
ATOM 664 N N . ASP A 1 83 ? 9.346 7.819 0.719 1.00 95.00 83 ASP A N 1
ATOM 665 C CA . ASP A 1 83 ? 8.865 9.204 0.638 1.00 95.00 83 ASP A CA 1
ATOM 666 C C . ASP A 1 83 ? 7.330 9.277 0.787 1.00 95.00 83 ASP A C 1
ATOM 668 O O . ASP A 1 83 ? 6.799 10.137 1.491 1.00 95.00 83 ASP A O 1
ATOM 672 N N . ILE A 1 84 ? 6.596 8.341 0.169 1.00 94.94 84 ILE A N 1
ATOM 673 C CA . ILE A 1 84 ? 5.130 8.257 0.285 1.00 94.94 84 ILE A CA 1
ATOM 674 C C . ILE A 1 84 ? 4.703 7.840 1.697 1.00 94.94 84 ILE A C 1
ATOM 676 O O . ILE A 1 84 ? 3.718 8.373 2.218 1.00 94.94 84 ILE A O 1
ATOM 680 N N . LEU A 1 85 ? 5.411 6.887 2.311 1.00 93.50 85 LEU A N 1
ATOM 681 C CA . LEU A 1 85 ? 5.124 6.439 3.675 1.00 93.50 85 LEU A CA 1
ATOM 682 C C . LEU A 1 85 ? 5.355 7.573 4.680 1.00 93.50 85 LEU A C 1
ATOM 684 O O . LEU A 1 85 ? 4.469 7.853 5.488 1.00 93.50 85 LEU A O 1
ATOM 688 N N . GLU A 1 86 ? 6.486 8.271 4.582 1.00 93.00 86 GLU A N 1
ATOM 689 C CA . GLU A 1 86 ? 6.828 9.405 5.444 1.00 93.00 86 GLU A CA 1
ATOM 690 C C . GLU A 1 86 ? 5.822 10.552 5.303 1.00 93.00 86 GLU A C 1
ATOM 692 O O . GLU A 1 86 ? 5.359 11.087 6.312 1.00 93.00 86 GLU A O 1
ATOM 697 N N . LEU A 1 87 ? 5.394 10.869 4.073 1.00 92.81 87 LEU A N 1
ATOM 698 C CA . LEU A 1 87 ? 4.357 11.876 3.814 1.00 92.81 87 LEU A CA 1
ATOM 699 C C . LEU A 1 87 ? 3.040 11.575 4.552 1.00 92.81 87 LEU A C 1
ATOM 701 O O . LEU A 1 87 ? 2.330 12.496 4.952 1.00 92.81 87 LEU A O 1
ATOM 705 N N . HIS A 1 88 ? 2.728 10.294 4.758 1.00 89.69 88 HIS A N 1
ATOM 706 C CA . HIS A 1 88 ? 1.530 9.831 5.462 1.00 89.69 88 HIS A CA 1
ATOM 707 C C . HIS A 1 88 ? 1.807 9.404 6.911 1.00 89.69 88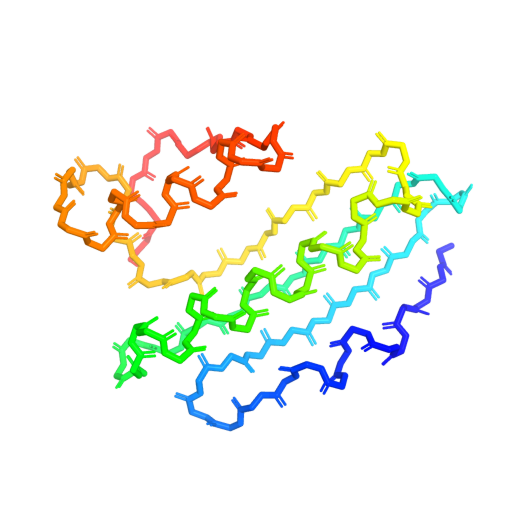 HIS A C 1
ATOM 709 O O . HIS A 1 88 ? 0.980 8.721 7.511 1.00 89.69 88 HIS A O 1
ATOM 715 N N . SER A 1 89 ? 2.957 9.789 7.482 1.00 90.62 89 SER A N 1
ATOM 716 C CA . SER A 1 89 ? 3.364 9.428 8.851 1.00 90.62 89 SER A CA 1
ATOM 717 C C . SER A 1 89 ? 3.326 7.916 9.132 1.00 90.62 89 SER A C 1
ATOM 719 O O . SER A 1 89 ? 3.073 7.483 10.258 1.00 90.62 89 SER A O 1
ATOM 721 N N . LEU A 1 90 ? 3.566 7.098 8.104 1.00 91.25 90 LEU A N 1
ATOM 722 C CA . LEU A 1 90 ? 3.635 5.644 8.197 1.00 91.25 90 LEU A CA 1
ATOM 723 C C . LEU A 1 90 ? 5.080 5.187 8.371 1.00 91.25 90 LEU A C 1
ATOM 725 O O . LEU A 1 90 ? 6.008 5.753 7.800 1.00 91.25 90 LEU A O 1
ATOM 729 N N . ILE A 1 91 ? 5.253 4.104 9.125 1.00 90.12 91 ILE A N 1
ATOM 730 C CA . ILE A 1 91 ? 6.551 3.467 9.344 1.00 90.12 91 ILE A CA 1
ATOM 731 C C . ILE A 1 91 ? 6.547 2.049 8.771 1.00 90.12 91 ILE A C 1
ATOM 733 O O . ILE A 1 91 ? 5.581 1.302 8.941 1.00 90.12 91 ILE A O 1
ATOM 737 N N . SER A 1 92 ? 7.638 1.662 8.110 1.00 87.38 92 SER A N 1
ATOM 738 C CA . SER A 1 92 ? 7.859 0.276 7.684 1.00 87.38 92 SER A CA 1
ATOM 739 C C . SER A 1 92 ? 8.406 -0.545 8.856 1.00 87.38 92 SER A C 1
ATOM 741 O O . SER A 1 92 ? 9.355 -0.131 9.520 1.00 87.38 92 SER A O 1
ATOM 743 N N . ILE A 1 93 ? 7.811 -1.713 9.126 1.00 86.81 93 ILE A N 1
ATOM 744 C CA . ILE A 1 93 ? 8.197 -2.614 10.237 1.00 86.81 93 ILE A CA 1
ATOM 745 C C . ILE A 1 93 ? 8.947 -3.851 9.702 1.00 86.81 93 ILE A C 1
ATOM 747 O O . ILE A 1 93 ? 8.982 -4.908 10.330 1.00 86.81 93 ILE A O 1
ATOM 751 N N . ILE A 1 94 ? 9.542 -3.757 8.513 1.00 81.56 94 ILE A N 1
ATOM 752 C CA . ILE A 1 94 ? 10.229 -4.889 7.883 1.00 81.56 94 ILE A CA 1
ATOM 753 C C . ILE A 1 94 ? 11.574 -5.121 8.577 1.00 81.56 94 ILE A C 1
ATOM 755 O O . ILE A 1 94 ? 12.417 -4.230 8.644 1.00 81.56 94 ILE A O 1
ATOM 759 N N . LYS A 1 95 ? 11.750 -6.327 9.129 1.00 72.06 95 LYS A N 1
ATOM 760 C CA . LYS A 1 95 ? 12.948 -6.727 9.890 1.00 72.06 95 LYS A CA 1
ATOM 761 C C . LYS A 1 95 ? 13.892 -7.633 9.104 1.00 72.06 95 LYS A C 1
ATOM 763 O O . LYS A 1 95 ? 15.060 -7.739 9.456 1.00 72.06 95 LYS A O 1
ATOM 768 N N . GLU A 1 96 ? 13.385 -8.283 8.064 1.00 71.25 96 GLU A N 1
ATOM 769 C CA . GLU A 1 96 ? 14.112 -9.244 7.242 1.00 71.25 96 GLU A CA 1
ATOM 770 C C . GLU A 1 96 ? 13.544 -9.262 5.822 1.00 71.25 96 GLU A C 1
ATOM 772 O O . GLU A 1 96 ? 12.441 -8.764 5.587 1.00 71.25 96 GLU A O 1
ATOM 777 N N . ALA A 1 97 ? 14.303 -9.820 4.878 1.00 65.69 97 ALA A N 1
ATOM 778 C CA . ALA A 1 97 ? 13.834 -9.986 3.511 1.00 65.69 97 ALA A CA 1
ATOM 779 C C . ALA A 1 97 ? 12.592 -10.886 3.491 1.00 65.69 97 ALA A C 1
ATOM 781 O O . ALA A 1 97 ? 12.630 -12.049 3.893 1.00 65.69 97 ALA A O 1
ATOM 782 N N . THR A 1 98 ? 11.491 -10.339 2.998 1.00 65.88 98 THR A N 1
ATOM 783 C CA . THR A 1 98 ? 10.307 -11.095 2.603 1.00 65.88 98 THR A CA 1
ATOM 784 C C . THR A 1 98 ? 10.473 -11.416 1.120 1.00 65.88 98 THR A C 1
ATOM 786 O O . THR A 1 98 ? 10.710 -10.483 0.365 1.00 65.88 98 THR A O 1
ATOM 789 N N . ARG A 1 99 ? 10.452 -12.711 0.777 1.00 54.16 99 ARG A N 1
ATOM 790 C CA . ARG A 1 99 ? 10.853 -13.340 -0.505 1.00 54.16 99 ARG A CA 1
ATOM 791 C C . ARG A 1 99 ? 10.948 -12.470 -1.757 1.00 54.16 99 ARG A C 1
ATOM 793 O O . ARG A 1 99 ? 9.956 -11.793 -2.078 1.00 54.16 99 ARG A O 1
#

Nearest PDB structures (foldseek):
  7sog-assembly2_B  TM=4.721E-01  e=4.260E+00  Acanthamoeba castellanii
  8f6e-assembly1_B  TM=4.518E-01  e=4.260E+00  Shewanella oneidensis
  7lhl-assembly1_D  TM=3.230E-01  e=1.615E+00  Mycolicibacterium smegmatis
  4g3h-assembly4_D  TM=5.007E-01  e=6.279E+00  Helicobacter pylori 26695
  9bs0-assembly1_W  TM=3.727E-01  e=3.993E+00  Bacillus subtilis subsp. subtilis str. 168

pLDDT: mean 92.26, std 7.17, range [54.16, 97.69]